Protein AF-A0A926FM17-F1 (afdb_monomer)

Solvent-accessible surface area (backbone atoms only — not comparable to full-atom values): 7209 Å² total; per-residue (Å²): 128,88,84,66,56,91,57,41,61,63,53,25,52,50,48,33,74,75,69,44,64,47,69,43,89,82,42,55,73,68,55,23,51,70,67,26,71,64,39,65,74,27,68,64,58,49,72,60,54,53,49,51,50,50,51,52,52,52,66,49,50,52,61,58,56,56,72,64,67,40,92,91,63,67,42,76,69,52,53,54,5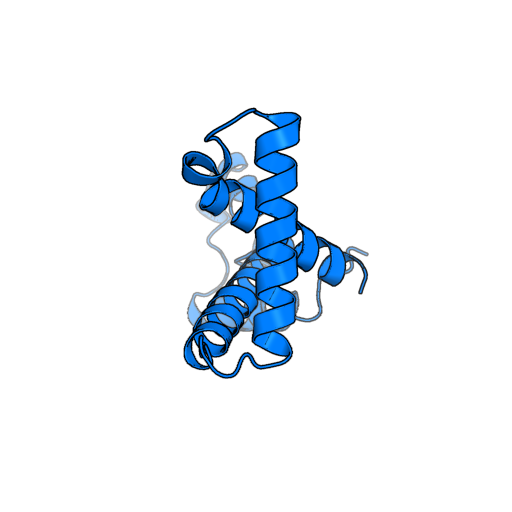2,50,50,52,53,50,51,53,37,50,52,30,34,73,74,77,29,86,66,38,44,78,75,41,40,68,62,54,48,48,50,54,52,51,51,53,53,50,52,56,58,72,75,110

Nearest PDB structures (foldseek):
  6fkh-assembly1_a  TM=8.916E-01  e=6.864E-02  Spinacia oleracea
  6voh-assembly1_a  TM=8.203E-01  e=9.913E-02  Spinacia oleracea
  8g07-assembly1_a  TM=8.502E-01  e=1.522E-01  Mycolicibacterium smegmatis MC2 155
  8g08-assembly1_a  TM=8.503E-01  e=2.337E-01  Mycolicibacterium smegmatis MC2 155
  8dbu-assembly1_a  TM=6.957E-01  e=2.880E+00  Escherichia coli

Sequence (124 aa):
MEHHSILYEPVNRLLIALFGPPPVERLSPAAAAFFFPDGNRAWIPDPAIMTLLVLLILAVVFPLAARGYNRDKPTGTQTFFEMIVSGIRSLLSDIVGHGAEKKYLNILGTFAIFIFVANIFGLF

Foldseek 3Di:
DPDADPVQQVVFVVVCVVPNFDPLVVDDPVVSCPQPVVHRRGRDGRLVVLLVVLVVCCVPVVVVLVVQDDPVDDDPSRVVVVVLLVVLLVVQCVPVHPPSSVVCSVPVVCVVSSVVVSVVVVVD

Structure (mmCIF, N/CA/C/O backbone):
data_AF-A0A926FM17-F1
#
_entry.id   AF-A0A926FM17-F1
#
loop_
_atom_site.group_PDB
_atom_site.id
_atom_site.type_symbol
_atom_site.label_atom_id
_atom_site.label_alt_id
_atom_site.label_comp_id
_atom_site.label_asym_id
_atom_site.label_entity_id
_atom_site.label_seq_id
_atom_site.pdbx_PDB_ins_code
_atom_site.Cartn_x
_atom_site.Cartn_y
_atom_site.Cartn_z
_atom_site.occupancy
_atom_site.B_iso_or_equiv
_atom_site.auth_seq_id
_atom_site.auth_comp_id
_atom_site.auth_asym_id
_atom_site.auth_atom_id
_atom_site.pdbx_PDB_model_num
ATOM 1 N N . MET A 1 1 ? 20.371 -15.424 -8.935 1.00 45.06 1 MET A N 1
ATOM 2 C CA . MET A 1 1 ? 19.167 -15.330 -9.783 1.00 45.06 1 MET A CA 1
ATOM 3 C C . MET A 1 1 ? 18.153 -14.594 -8.940 1.00 45.06 1 MET A C 1
ATOM 5 O O . MET A 1 1 ? 17.963 -15.012 -7.805 1.00 45.06 1 MET A O 1
ATOM 9 N N . GLU A 1 2 ? 17.626 -13.462 -9.396 1.00 57.69 2 GLU A N 1
ATOM 10 C CA . GLU A 1 2 ? 16.557 -12.796 -8.650 1.00 57.69 2 GLU A CA 1
ATOM 11 C C . GLU A 1 2 ? 15.344 -13.729 -8.654 1.00 57.69 2 GLU A C 1
ATOM 13 O O . GLU A 1 2 ? 14.844 -14.112 -9.711 1.00 57.69 2 GLU A O 1
ATOM 18 N N . HIS A 1 3 ? 14.958 -14.209 -7.473 1.00 69.94 3 HIS A N 1
ATOM 19 C CA . HIS A 1 3 ? 13.768 -15.031 -7.316 1.00 69.94 3 HIS A CA 1
ATOM 20 C C . HIS A 1 3 ? 12.562 -14.094 -7.346 1.00 69.94 3 HIS A C 1
ATOM 22 O O . HIS A 1 3 ? 12.199 -13.524 -6.322 1.00 69.94 3 HIS A O 1
ATOM 28 N N . HIS A 1 4 ? 11.987 -13.889 -8.530 1.00 82.69 4 HIS A N 1
ATOM 29 C CA . HIS A 1 4 ? 10.712 -13.188 -8.663 1.00 82.69 4 HIS A CA 1
ATOM 30 C C . HIS A 1 4 ? 9.566 -14.062 -8.140 1.00 82.69 4 HIS A C 1
ATOM 32 O O . HIS A 1 4 ? 9.640 -15.295 -8.200 1.00 82.69 4 HIS A O 1
ATOM 38 N N . SER A 1 5 ? 8.493 -13.431 -7.663 1.00 86.38 5 SER A N 1
ATOM 39 C CA . SER A 1 5 ? 7.291 -14.145 -7.240 1.00 86.38 5 SER A CA 1
ATOM 40 C C . SER A 1 5 ? 6.700 -15.002 -8.365 1.00 86.38 5 SER A C 1
ATOM 42 O O . SER A 1 5 ? 6.846 -14.720 -9.558 1.00 86.38 5 SER A O 1
ATOM 44 N N . ILE A 1 6 ? 5.930 -16.023 -7.984 1.00 90.06 6 ILE A N 1
ATOM 45 C CA . ILE A 1 6 ? 5.187 -16.882 -8.922 1.00 90.06 6 ILE A CA 1
ATOM 46 C C . ILE A 1 6 ? 4.202 -16.106 -9.815 1.00 90.06 6 ILE A C 1
ATOM 48 O O . ILE A 1 6 ? 3.760 -16.623 -10.841 1.00 90.06 6 ILE A O 1
ATOM 52 N N . LEU A 1 7 ? 3.838 -14.879 -9.428 1.00 92.00 7 LEU A N 1
ATOM 53 C CA . LEU A 1 7 ? 2.915 -14.026 -10.172 1.00 92.00 7 LEU A CA 1
ATOM 54 C C . LEU A 1 7 ? 3.624 -13.130 -11.187 1.00 92.00 7 LEU A C 1
ATOM 56 O O . LEU A 1 7 ? 2.983 -12.690 -12.140 1.00 92.00 7 LEU A O 1
ATOM 60 N N . TYR A 1 8 ? 4.924 -12.885 -11.027 1.00 94.12 8 TYR A N 1
ATOM 61 C CA . TYR A 1 8 ? 5.675 -11.960 -11.869 1.00 94.12 8 TYR A CA 1
ATOM 62 C C . TYR A 1 8 ? 5.566 -12.294 -13.357 1.00 94.12 8 TYR A C 1
ATOM 64 O O . TYR A 1 8 ? 5.168 -11.456 -14.169 1.00 94.12 8 TYR A O 1
ATOM 72 N N . GLU A 1 9 ? 5.890 -13.535 -13.715 1.00 93.00 9 GLU A N 1
ATOM 73 C CA . GLU A 1 9 ? 5.911 -13.973 -15.104 1.00 93.00 9 GLU A CA 1
ATOM 74 C C . GLU A 1 9 ? 4.518 -14.023 -15.756 1.00 93.00 9 GLU A C 1
ATOM 76 O O . GLU A 1 9 ? 4.366 -13.441 -16.834 1.00 93.00 9 GLU A O 1
ATOM 81 N N . PRO A 1 10 ? 3.479 -14.652 -15.165 1.00 95.06 10 PRO A N 1
ATOM 82 C CA . PRO A 1 10 ? 2.160 -14.686 -15.795 1.00 95.06 10 PRO A CA 1
ATOM 83 C C . PRO A 1 10 ? 1.539 -13.291 -15.934 1.00 95.06 10 PRO A C 1
ATOM 85 O O . PRO A 1 10 ? 0.941 -13.000 -16.972 1.00 95.06 10 PRO A O 1
ATOM 88 N N . VAL A 1 11 ? 1.713 -12.411 -14.940 1.00 95.38 11 VAL A N 1
ATOM 89 C CA . VAL A 1 11 ? 1.186 -11.039 -14.989 1.00 95.38 11 VAL A CA 1
ATOM 90 C C . VAL A 1 11 ? 1.880 -10.238 -16.086 1.00 95.38 11 VAL A C 1
ATOM 92 O O . VAL A 1 11 ? 1.207 -9.670 -16.946 1.00 95.38 11 VAL A O 1
ATOM 95 N N . ASN A 1 12 ? 3.214 -10.228 -16.123 1.00 95.62 12 ASN A N 1
ATOM 96 C CA . ASN A 1 12 ? 3.938 -9.464 -17.137 1.00 95.62 12 ASN A CA 1
ATOM 97 C C . ASN A 1 12 ? 3.756 -10.031 -18.546 1.00 95.62 12 ASN A C 1
ATOM 99 O O . ASN A 1 12 ? 3.630 -9.261 -19.496 1.00 95.62 12 ASN A O 1
ATOM 103 N N . ARG A 1 13 ? 3.646 -11.355 -18.700 1.00 95.00 13 ARG A N 1
ATOM 104 C CA . ARG A 1 13 ? 3.324 -11.977 -19.991 1.00 95.00 13 ARG A CA 1
ATOM 105 C C . ARG A 1 13 ? 1.960 -11.524 -20.507 1.00 95.00 13 ARG A C 1
ATOM 107 O O . ARG A 1 13 ? 1.837 -11.216 -21.690 1.00 95.00 13 ARG A O 1
ATOM 114 N N . LEU A 1 14 ? 0.956 -11.451 -19.632 1.00 95.94 14 LEU A N 1
ATOM 115 C CA . LEU A 1 14 ? -0.364 -10.929 -19.983 1.00 95.94 14 LEU A CA 1
ATOM 116 C C . LEU A 1 14 ? -0.291 -9.448 -20.378 1.00 95.94 14 LEU A C 1
ATOM 118 O O . LEU A 1 14 ? -0.846 -9.068 -21.405 1.00 95.94 14 LEU A O 1
ATOM 122 N N . LEU A 1 15 ? 0.423 -8.620 -19.612 1.00 95.75 15 LEU A N 1
ATOM 123 C CA . LEU A 1 15 ? 0.579 -7.196 -19.923 1.00 95.75 15 LEU A CA 1
ATOM 124 C C . LEU A 1 15 ? 1.287 -6.977 -21.264 1.00 95.75 15 LEU A C 1
ATOM 126 O O . LEU A 1 15 ? 0.839 -6.155 -22.057 1.00 95.75 15 LEU A O 1
ATOM 130 N N . ILE A 1 16 ? 2.332 -7.751 -21.561 1.00 95.69 16 ILE A N 1
ATOM 131 C CA . ILE A 1 16 ? 3.027 -7.687 -22.853 1.00 95.69 16 ILE A CA 1
ATOM 132 C C . ILE A 1 16 ? 2.113 -8.143 -23.993 1.00 95.69 16 ILE A C 1
ATOM 134 O O . ILE A 1 16 ? 2.114 -7.530 -25.057 1.00 95.69 16 ILE A O 1
ATOM 138 N N . ALA A 1 17 ? 1.305 -9.183 -23.785 1.00 95.81 17 ALA A N 1
ATOM 139 C CA . ALA A 1 17 ? 0.344 -9.630 -24.791 1.00 95.81 17 ALA A CA 1
ATOM 140 C C . ALA A 1 17 ? -0.738 -8.572 -25.085 1.00 95.81 17 ALA A C 1
ATOM 142 O O . ALA A 1 1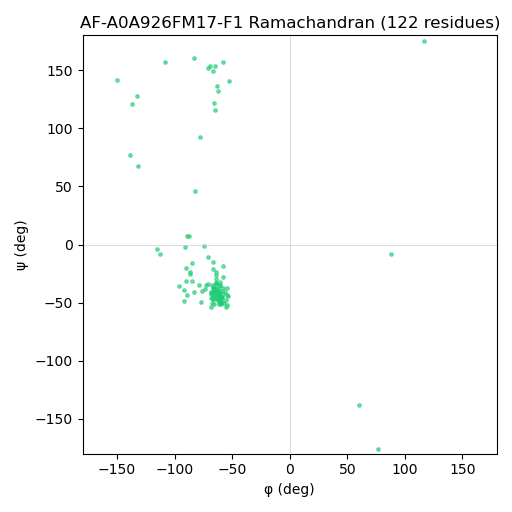7 ? -1.187 -8.464 -26.223 1.00 95.81 17 ALA A O 1
ATOM 143 N N . LEU A 1 18 ? -1.145 -7.791 -24.078 1.00 96.50 18 LEU A N 1
ATOM 144 C CA . LEU A 1 18 ? -2.179 -6.760 -24.210 1.00 96.50 18 LEU A CA 1
ATOM 145 C C . LEU A 1 18 ? -1.648 -5.426 -24.752 1.00 96.50 18 LEU A C 1
ATOM 147 O O . LEU A 1 18 ? -2.319 -4.785 -25.557 1.00 96.50 18 LEU A O 1
ATOM 151 N N . PHE A 1 19 ? -0.467 -4.997 -24.306 1.00 95.31 19 PHE A N 1
ATOM 152 C CA . PHE A 1 19 ? 0.060 -3.650 -24.554 1.00 95.31 19 PHE A CA 1
ATOM 153 C C . PHE A 1 19 ? 1.333 -3.625 -25.414 1.00 95.31 19 PHE A C 1
ATOM 155 O O . PHE A 1 19 ? 1.813 -2.546 -25.761 1.00 95.31 19 PHE A O 1
ATOM 162 N N . GLY A 1 20 ? 1.879 -4.786 -25.781 1.00 93.69 20 GLY A N 1
ATOM 163 C CA . GLY A 1 20 ? 3.205 -4.902 -26.390 1.00 93.69 20 GLY A CA 1
ATOM 164 C C . GLY A 1 20 ? 4.332 -4.761 -25.358 1.00 93.69 20 GLY A C 1
ATOM 165 O O . GLY A 1 20 ? 4.067 -4.680 -24.159 1.00 93.69 20 GLY A O 1
ATOM 166 N N . PRO A 1 21 ? 5.608 -4.762 -25.779 1.00 93.00 21 PRO A N 1
ATOM 167 C CA . PRO A 1 21 ? 6.725 -4.535 -24.867 1.00 93.00 21 PRO A CA 1
ATOM 168 C C . PRO A 1 21 ? 6.722 -3.091 -24.321 1.00 93.00 21 PRO A C 1
ATOM 170 O O . PRO A 1 21 ? 6.298 -2.173 -25.032 1.00 93.00 21 PRO A O 1
ATOM 173 N N . PRO A 1 22 ? 7.219 -2.865 -23.091 1.00 93.56 22 PRO A N 1
ATOM 174 C CA . PRO A 1 22 ? 7.384 -1.525 -22.534 1.00 93.56 22 PRO A CA 1
ATOM 175 C C . PRO A 1 22 ? 8.182 -0.591 -23.467 1.00 93.56 22 PRO A C 1
ATOM 177 O O . PRO A 1 22 ? 9.168 -1.022 -24.069 1.00 93.56 22 PRO A O 1
ATOM 180 N N . PRO A 1 23 ? 7.814 0.699 -23.596 1.00 92.94 23 PRO A N 1
ATOM 181 C CA . PRO A 1 23 ? 8.413 1.625 -24.563 1.00 92.94 23 PRO A CA 1
ATOM 182 C C . PRO A 1 23 ? 9.738 2.232 -24.066 1.00 92.94 23 PRO A C 1
ATOM 184 O O . PRO A 1 23 ? 9.948 3.442 -24.160 1.00 92.94 23 PRO A O 1
ATOM 187 N N . VAL A 1 24 ? 10.639 1.409 -23.528 1.00 91.75 24 VAL A N 1
ATOM 188 C CA . VAL A 1 24 ? 11.880 1.844 -22.857 1.00 91.75 24 VAL A CA 1
ATOM 189 C C . VAL A 1 24 ? 12.790 2.639 -23.798 1.00 91.75 24 VAL A C 1
ATOM 191 O O . VAL A 1 24 ? 13.387 3.632 -23.398 1.00 91.75 24 VAL A O 1
ATOM 194 N N . GLU A 1 25 ? 12.818 2.269 -25.077 1.00 91.75 25 GLU A N 1
ATOM 195 C CA . GLU A 1 25 ? 13.60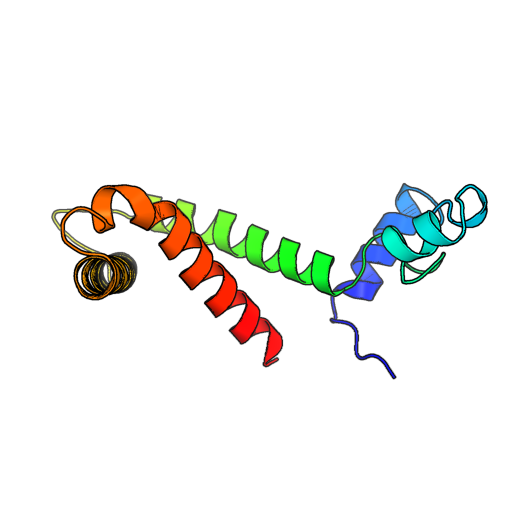8 2.925 -26.132 1.00 91.75 25 GLU A CA 1
ATOM 196 C C . GLU A 1 25 ? 13.149 4.357 -26.446 1.00 91.75 25 GLU A C 1
ATOM 198 O O . GLU A 1 25 ? 13.906 5.149 -27.004 1.00 91.75 25 GLU A O 1
ATOM 203 N N . ARG A 1 26 ? 11.903 4.702 -26.100 1.00 92.88 26 ARG A N 1
ATOM 204 C CA . ARG A 1 26 ? 11.333 6.042 -26.318 1.00 92.88 26 ARG A CA 1
ATOM 205 C C . ARG A 1 26 ? 11.552 6.974 -25.126 1.00 92.88 26 ARG A C 1
ATOM 207 O O . ARG A 1 26 ? 11.123 8.126 -25.173 1.00 92.88 26 ARG A O 1
ATOM 214 N N . LEU A 1 27 ? 12.165 6.480 -24.053 1.00 93.38 27 LEU A N 1
ATOM 215 C CA . LEU A 1 27 ? 12.370 7.202 -22.804 1.00 93.38 27 LEU A CA 1
ATOM 216 C C . LEU A 1 27 ? 13.839 7.580 -22.617 1.00 93.38 27 LEU A C 1
ATOM 218 O O . LEU A 1 27 ? 14.747 6.957 -23.164 1.00 93.38 27 LEU A O 1
ATOM 222 N N . SER A 1 28 ? 14.082 8.611 -21.804 1.00 95.50 28 SER A N 1
ATOM 223 C CA . SER A 1 28 ? 15.438 8.897 -21.335 1.00 95.50 28 SER A CA 1
ATOM 224 C C . SER A 1 28 ? 15.941 7.748 -20.447 1.00 95.50 28 SER A C 1
ATOM 226 O O . SER A 1 28 ? 15.126 7.099 -19.786 1.00 95.50 28 SER A O 1
ATOM 228 N N . PRO A 1 29 ? 17.264 7.517 -20.343 1.00 92.94 29 PRO A N 1
ATOM 229 C CA . PRO A 1 29 ? 17.807 6.435 -19.517 1.00 92.94 29 PRO A CA 1
ATOM 230 C C . PRO A 1 29 ? 17.334 6.472 -18.056 1.00 92.94 29 PRO A C 1
ATOM 232 O O . PRO A 1 29 ? 17.048 5.434 -17.468 1.00 92.94 29 PRO A O 1
ATOM 235 N N . ALA A 1 30 ? 17.191 7.670 -17.482 1.00 93.94 30 ALA A N 1
ATOM 236 C CA . ALA A 1 30 ? 16.699 7.839 -16.116 1.00 93.94 30 ALA A CA 1
ATOM 237 C C . ALA A 1 30 ? 15.213 7.464 -15.978 1.00 93.94 30 ALA A C 1
ATOM 239 O O . ALA A 1 30 ? 14.833 6.792 -15.024 1.00 93.94 30 ALA A O 1
ATOM 240 N N . ALA A 1 31 ? 14.375 7.866 -16.939 1.00 93.31 31 ALA A N 1
ATOM 241 C CA . ALA A 1 31 ? 12.956 7.518 -16.930 1.00 93.31 31 ALA A CA 1
ATOM 242 C C . ALA A 1 31 ? 12.746 6.017 -17.177 1.00 93.31 31 ALA A C 1
ATOM 244 O O . ALA A 1 31 ? 11.937 5.394 -16.495 1.00 93.31 31 ALA A O 1
ATOM 245 N N . ALA A 1 32 ? 13.510 5.435 -18.104 1.00 92.44 32 ALA A N 1
ATOM 246 C CA . ALA A 1 32 ? 13.548 4.002 -18.359 1.00 92.44 32 ALA A CA 1
ATOM 247 C C . ALA A 1 32 ? 13.867 3.211 -17.082 1.00 92.44 32 ALA A C 1
ATOM 249 O O . ALA A 1 32 ? 13.089 2.343 -16.704 1.00 92.44 32 ALA A O 1
ATOM 250 N N . ALA A 1 33 ? 14.944 3.565 -16.375 1.00 90.94 33 ALA A N 1
ATOM 251 C CA . ALA A 1 33 ? 15.341 2.887 -15.141 1.00 90.94 33 ALA A CA 1
ATOM 252 C C . ALA A 1 33 ? 14.315 3.037 -14.002 1.00 90.94 33 ALA A C 1
ATOM 254 O O . ALA A 1 33 ? 14.164 2.130 -13.190 1.00 90.94 33 ALA A O 1
ATOM 255 N N . PHE A 1 34 ? 13.614 4.173 -13.933 1.00 91.06 34 PHE A N 1
ATOM 256 C CA . PHE A 1 34 ? 12.623 4.426 -12.887 1.00 91.06 34 PHE A CA 1
ATOM 257 C C . PHE A 1 34 ? 11.298 3.691 -13.127 1.00 91.06 34 PHE A C 1
ATOM 259 O O . PHE A 1 34 ? 10.778 3.049 -12.218 1.00 91.06 34 PHE A O 1
ATOM 266 N N . PHE A 1 35 ? 10.735 3.794 -14.336 1.00 89.75 35 PHE A N 1
ATOM 267 C CA . PHE A 1 35 ? 9.424 3.213 -14.647 1.00 89.75 35 PHE A CA 1
ATOM 268 C C . PHE A 1 35 ? 9.498 1.738 -15.046 1.00 89.75 35 PHE A C 1
ATOM 270 O O . PHE A 1 35 ? 8.568 0.989 -14.764 1.00 89.75 35 PHE A O 1
ATOM 277 N N . PHE A 1 36 ? 10.593 1.325 -15.684 1.00 93.31 36 PHE A N 1
ATOM 278 C CA . PHE A 1 36 ? 10.797 -0.025 -16.206 1.00 93.31 36 PHE A CA 1
ATOM 279 C C . PHE A 1 36 ? 12.171 -0.551 -15.771 1.00 93.31 36 PHE A C 1
ATOM 281 O O . PHE A 1 36 ? 13.057 -0.731 -16.613 1.00 93.31 36 PHE A O 1
ATOM 288 N N . PRO A 1 37 ? 12.380 -0.796 -14.464 1.00 90.56 37 PRO A N 1
ATOM 289 C CA . PRO A 1 37 ? 13.661 -1.291 -13.951 1.00 90.56 37 PRO A CA 1
ATOM 290 C C . PRO A 1 37 ? 14.081 -2.623 -14.600 1.00 90.56 37 PRO A C 1
ATOM 292 O O . PRO A 1 37 ? 15.269 -2.871 -14.782 1.00 90.56 37 PRO A O 1
ATOM 295 N N . ASP A 1 38 ? 13.108 -3.426 -15.041 1.00 90.81 38 ASP A N 1
ATOM 296 C CA . ASP A 1 38 ? 13.301 -4.703 -15.742 1.00 90.81 38 ASP A CA 1
ATOM 297 C C . ASP A 1 38 ? 13.396 -4.562 -17.281 1.00 90.81 38 ASP A C 1
ATOM 299 O O . ASP A 1 38 ? 13.417 -5.550 -18.029 1.00 90.81 38 ASP A O 1
ATOM 303 N N . GLY A 1 39 ? 13.440 -3.328 -17.790 1.00 90.12 39 GLY A N 1
ATOM 304 C CA . GLY A 1 39 ? 13.506 -3.015 -19.215 1.00 90.12 39 GLY A CA 1
ATOM 305 C C . GLY A 1 39 ? 12.300 -3.542 -20.001 1.00 90.12 39 GLY A C 1
ATOM 306 O O . GLY A 1 39 ? 11.160 -3.474 -19.555 1.00 90.12 39 GLY A O 1
ATOM 307 N N . ASN A 1 40 ? 12.546 -4.098 -21.191 1.00 89.25 40 ASN A N 1
ATOM 308 C CA . ASN A 1 40 ? 11.481 -4.596 -22.076 1.00 89.25 40 ASN A CA 1
ATOM 309 C C . ASN A 1 40 ? 10.852 -5.926 -21.599 1.00 89.25 40 ASN A C 1
ATOM 311 O O . ASN A 1 40 ? 9.976 -6.464 -22.278 1.00 89.25 40 ASN A O 1
ATOM 315 N N . ARG A 1 41 ? 11.319 -6.501 -20.482 1.00 87.94 41 ARG A N 1
ATOM 316 C CA . ARG A 1 41 ? 10.888 -7.826 -20.002 1.00 87.94 41 ARG A CA 1
ATOM 317 C C . ARG A 1 41 ? 9.641 -7.784 -19.129 1.00 87.94 41 ARG A C 1
ATOM 319 O O . ARG A 1 41 ? 8.949 -8.795 -19.039 1.00 87.94 41 ARG A O 1
ATOM 326 N N . ALA A 1 42 ? 9.359 -6.645 -18.506 1.00 92.69 42 ALA A N 1
ATOM 327 C CA . ALA A 1 42 ? 8.219 -6.486 -17.624 1.00 92.69 42 ALA A CA 1
ATOM 328 C C . ALA A 1 42 ? 7.700 -5.051 -17.640 1.00 92.69 42 ALA A C 1
ATOM 330 O O . ALA A 1 42 ? 8.458 -4.087 -17.673 1.00 92.69 42 ALA A O 1
ATOM 331 N N . TRP A 1 43 ? 6.378 -4.929 -17.599 1.00 93.88 43 TRP A N 1
ATOM 332 C CA . TRP A 1 43 ? 5.694 -3.652 -17.430 1.00 93.88 43 TRP A CA 1
ATOM 333 C C . TRP A 1 43 ? 5.701 -3.190 -15.981 1.00 93.88 43 TRP A C 1
ATOM 335 O O . TRP A 1 43 ? 5.720 -1.989 -15.727 1.00 93.88 43 TRP A O 1
ATOM 345 N N . ILE A 1 44 ? 5.623 -4.135 -15.043 1.00 93.62 44 ILE A N 1
ATOM 346 C CA . ILE A 1 44 ? 5.484 -3.852 -13.618 1.00 93.62 44 ILE A CA 1
ATOM 347 C C . ILE A 1 44 ? 6.490 -4.718 -12.853 1.00 93.62 44 ILE A C 1
ATOM 349 O O . ILE A 1 44 ? 6.492 -5.942 -13.041 1.00 93.62 44 ILE A O 1
ATOM 353 N N . PRO A 1 45 ? 7.313 -4.114 -11.977 1.00 93.00 45 PRO A N 1
ATOM 354 C CA . PRO A 1 45 ? 8.284 -4.854 -11.186 1.00 93.00 45 PRO A CA 1
ATOM 355 C C . PRO A 1 45 ? 7.595 -5.729 -10.134 1.00 93.00 45 PRO A C 1
ATOM 357 O O . PRO A 1 45 ? 6.502 -5.419 -9.647 1.00 93.00 45 PRO A O 1
ATOM 360 N N . ASP A 1 46 ? 8.266 -6.807 -9.736 1.00 92.25 46 ASP A N 1
ATOM 361 C CA . ASP A 1 46 ? 7.714 -7.806 -8.814 1.00 92.25 46 ASP A CA 1
ATOM 362 C C . ASP A 1 46 ? 7.183 -7.227 -7.480 1.00 92.25 46 ASP A C 1
ATOM 364 O O . ASP A 1 46 ? 6.044 -7.531 -7.111 1.00 92.25 46 ASP A O 1
ATOM 368 N N . PRO A 1 47 ? 7.887 -6.300 -6.790 1.00 90.75 47 PRO A N 1
ATOM 369 C CA . PRO A 1 47 ? 7.375 -5.707 -5.552 1.00 90.75 47 PRO A CA 1
ATOM 370 C C . PRO A 1 47 ? 6.050 -4.954 -5.731 1.00 90.75 47 PRO A C 1
ATOM 372 O O . PRO A 1 47 ? 5.215 -4.934 -4.822 1.00 90.75 47 PRO A O 1
ATOM 375 N N . ALA A 1 48 ? 5.828 -4.346 -6.900 1.00 92.69 48 ALA A N 1
ATOM 376 C CA . ALA A 1 48 ? 4.578 -3.656 -7.199 1.00 92.69 48 ALA A CA 1
ATOM 377 C C . ALA A 1 48 ? 3.437 -4.655 -7.445 1.00 92.69 48 ALA A C 1
ATOM 379 O O . ALA A 1 48 ? 2.329 -4.435 -6.956 1.00 92.69 48 ALA A O 1
ATOM 380 N N . ILE A 1 49 ? 3.706 -5.784 -8.110 1.00 94.44 49 ILE A N 1
ATOM 381 C CA . ILE A 1 49 ? 2.731 -6.876 -8.273 1.00 94.44 49 ILE A CA 1
ATOM 382 C C . ILE A 1 49 ? 2.315 -7.424 -6.906 1.00 94.44 49 ILE A C 1
ATOM 384 O O . ILE A 1 49 ? 1.121 -7.518 -6.616 1.00 94.44 49 ILE A O 1
ATOM 388 N N . MET A 1 50 ? 3.280 -7.716 -6.034 1.00 94.31 50 MET A N 1
ATOM 389 C CA . MET A 1 50 ? 3.006 -8.232 -4.690 1.00 94.31 50 MET A CA 1
ATOM 390 C C .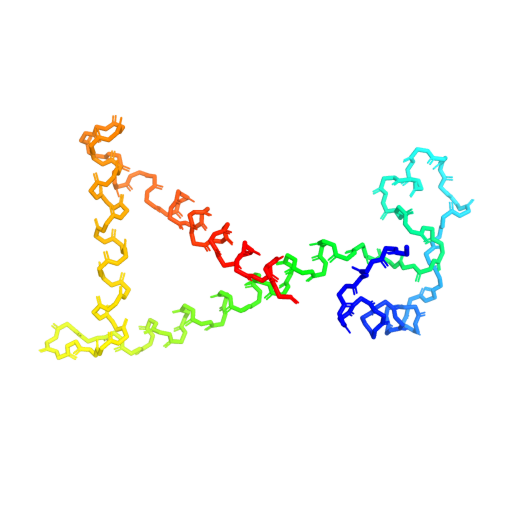 MET A 1 50 ? 2.262 -7.210 -3.821 1.00 94.31 50 MET A C 1
ATOM 392 O O . MET A 1 50 ? 1.322 -7.564 -3.111 1.00 94.31 50 MET A O 1
ATOM 396 N N . THR A 1 51 ? 2.601 -5.924 -3.933 1.00 94.25 51 THR A N 1
ATOM 397 C CA . THR A 1 51 ? 1.870 -4.835 -3.262 1.00 94.25 51 THR A CA 1
ATOM 398 C C . THR A 1 51 ? 0.409 -4.774 -3.707 1.00 94.25 51 THR A C 1
ATOM 400 O O . THR A 1 51 ? -0.489 -4.666 -2.870 1.00 94.25 51 THR A O 1
ATOM 403 N N . LEU A 1 52 ? 0.151 -4.877 -5.014 1.00 94.88 52 LEU A N 1
ATOM 404 C CA . LEU A 1 52 ? -1.206 -4.899 -5.563 1.00 94.88 52 LEU A CA 1
ATOM 405 C C . LEU A 1 52 ? -1.979 -6.151 -5.136 1.00 94.88 52 LEU A C 1
ATOM 407 O O . LEU A 1 52 ? -3.171 -6.052 -4.853 1.00 94.88 52 LEU A O 1
ATOM 411 N N . LEU A 1 53 ? -1.314 -7.306 -5.031 1.00 94.56 53 LEU A N 1
ATOM 412 C CA . LEU A 1 53 ? -1.915 -8.527 -4.497 1.00 94.56 53 LEU A CA 1
ATOM 413 C C . LEU A 1 53 ? -2.360 -8.335 -3.043 1.00 94.56 53 LEU A C 1
ATOM 415 O O . LEU A 1 53 ? -3.512 -8.617 -2.716 1.00 94.56 53 LEU A O 1
ATOM 419 N N . VAL A 1 54 ? -1.475 -7.834 -2.177 1.00 95.62 54 VAL A N 1
ATOM 420 C CA . VAL A 1 54 ? -1.806 -7.570 -0.769 1.00 95.62 54 VAL A CA 1
ATOM 421 C C . VAL A 1 54 ? -2.961 -6.576 -0.685 1.00 95.62 54 VAL A C 1
ATOM 423 O O . VAL A 1 54 ? -3.938 -6.834 0.016 1.00 95.62 54 VAL A O 1
ATOM 426 N N . LEU A 1 55 ? -2.909 -5.483 -1.452 1.00 95.81 55 LEU A N 1
ATOM 427 C CA . LEU A 1 55 ? -3.996 -4.508 -1.521 1.00 95.81 55 LEU A CA 1
ATOM 428 C C . LEU A 1 55 ? -5.326 -5.166 -1.910 1.00 95.81 55 LEU A C 1
ATOM 430 O O . LEU A 1 55 ? -6.331 -4.928 -1.244 1.00 95.81 55 LEU A O 1
ATOM 434 N N . LEU A 1 56 ? -5.333 -6.003 -2.951 1.00 96.06 56 LEU A N 1
ATOM 435 C CA . LEU A 1 56 ? -6.526 -6.709 -3.416 1.00 96.06 56 LEU A CA 1
ATOM 436 C C . LEU A 1 56 ? -7.094 -7.629 -2.329 1.00 96.06 56 LEU A C 1
ATOM 438 O O . LEU A 1 56 ? -8.298 -7.613 -2.082 1.00 96.06 56 LEU A O 1
ATOM 442 N N . ILE A 1 57 ? -6.237 -8.392 -1.648 1.00 95.56 57 ILE A N 1
ATOM 443 C CA . ILE A 1 57 ? -6.646 -9.280 -0.555 1.00 95.56 57 ILE A CA 1
ATOM 444 C C . ILE A 1 57 ? -7.309 -8.472 0.560 1.00 95.56 57 ILE A C 1
ATOM 446 O O . ILE A 1 57 ? -8.422 -8.801 0.965 1.00 95.56 57 ILE A O 1
ATOM 450 N N . LEU A 1 58 ? -6.680 -7.392 1.031 1.00 95.19 58 LEU A N 1
ATOM 451 C CA . LEU A 1 58 ? -7.246 -6.569 2.105 1.00 95.19 58 LEU A CA 1
ATOM 452 C C . LEU A 1 58 ? -8.551 -5.889 1.668 1.00 95.19 58 LEU A C 1
ATOM 454 O O . LEU A 1 58 ? -9.522 -5.878 2.427 1.00 95.19 58 LEU A O 1
ATOM 458 N N . ALA A 1 59 ? -8.602 -5.381 0.433 1.00 95.44 59 ALA A N 1
ATOM 459 C CA . ALA A 1 59 ? -9.783 -4.746 -0.145 1.00 95.44 59 ALA A CA 1
ATOM 460 C C . ALA A 1 59 ? -10.971 -5.706 -0.306 1.00 95.44 59 ALA A C 1
ATOM 462 O O . ALA A 1 59 ? -12.111 -5.252 -0.333 1.00 95.44 59 ALA A O 1
ATOM 463 N N . VAL A 1 60 ? -10.737 -7.017 -0.390 1.00 95.75 60 VAL A N 1
ATOM 464 C CA . VAL A 1 60 ? -11.800 -8.032 -0.437 1.00 95.75 60 VAL A CA 1
ATOM 465 C C . VAL A 1 60 ? -12.143 -8.541 0.965 1.00 95.75 60 VAL A C 1
ATOM 467 O O . VAL A 1 60 ? -13.315 -8.581 1.340 1.00 95.75 60 VAL A O 1
ATOM 470 N N . VAL A 1 61 ? -11.140 -8.901 1.768 1.00 93.31 61 VAL A N 1
ATOM 471 C CA . VAL A 1 61 ? -11.329 -9.532 3.083 1.00 93.31 61 VAL A CA 1
ATOM 472 C C . VAL A 1 61 ? -12.041 -8.601 4.062 1.00 93.31 61 VAL A C 1
ATOM 474 O O . VAL A 1 61 ? -13.002 -9.029 4.702 1.00 93.31 61 VAL A O 1
ATOM 477 N N . PHE A 1 62 ? -11.629 -7.334 4.174 1.00 91.94 62 PHE A N 1
ATOM 478 C CA . PHE A 1 62 ? -12.217 -6.428 5.167 1.00 91.94 62 PHE A CA 1
ATOM 479 C C . PHE A 1 62 ? -13.687 -6.096 4.900 1.00 91.94 62 PHE A C 1
ATOM 481 O O . PHE A 1 62 ? -14.481 -6.216 5.835 1.00 91.94 62 PHE A O 1
ATOM 488 N N . PRO A 1 63 ? -14.112 -5.738 3.672 1.00 92.81 63 PRO A N 1
ATOM 489 C CA . PRO A 1 63 ? -15.530 -5.519 3.403 1.00 92.81 63 PRO A CA 1
ATOM 490 C C . PRO A 1 63 ? -16.377 -6.772 3.616 1.00 92.81 63 PRO A C 1
ATOM 492 O O . PRO A 1 63 ? -17.490 -6.672 4.130 1.00 92.81 63 PRO A O 1
ATOM 495 N N . LEU A 1 64 ? -15.866 -7.958 3.2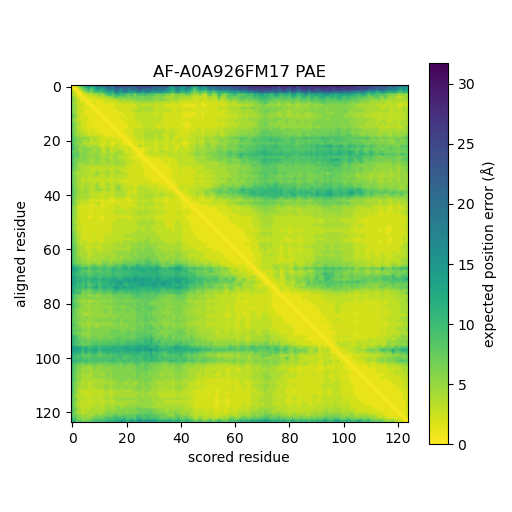70 1.00 91.88 64 LEU A N 1
ATOM 496 C CA . LEU A 1 64 ? -16.575 -9.212 3.531 1.00 91.88 64 LEU A CA 1
ATOM 497 C C . LEU A 1 64 ? -16.705 -9.492 5.031 1.00 91.88 64 LEU A C 1
ATOM 499 O O . LEU A 1 64 ? -17.793 -9.842 5.483 1.00 91.88 64 LEU A O 1
ATOM 503 N N . ALA A 1 65 ? -15.645 -9.276 5.811 1.00 89.81 65 ALA A N 1
ATOM 504 C CA . ALA A 1 65 ? -15.694 -9.398 7.265 1.00 89.81 65 ALA A CA 1
ATOM 505 C C . ALA A 1 65 ? -16.681 -8.398 7.890 1.00 89.81 65 ALA A C 1
ATOM 507 O O . ALA A 1 65 ? -17.458 -8.763 8.772 1.00 89.81 65 ALA A O 1
ATOM 508 N N . ALA A 1 66 ? -16.711 -7.160 7.389 1.00 89.19 66 ALA A N 1
ATOM 509 C CA . ALA A 1 66 ? -17.613 -6.115 7.866 1.00 89.19 66 ALA A CA 1
ATOM 510 C C . ALA A 1 66 ? -19.097 -6.439 7.617 1.00 89.19 66 ALA A C 1
ATOM 512 O O . ALA A 1 66 ? -19.950 -6.045 8.409 1.00 89.19 66 ALA A O 1
ATOM 513 N N . ARG A 1 67 ? -19.426 -7.198 6.560 1.00 89.19 67 ARG A N 1
ATOM 514 C CA . ARG A 1 67 ? -20.808 -7.644 6.289 1.00 89.19 67 ARG A CA 1
ATOM 515 C C . ARG A 1 67 ? -21.369 -8.567 7.371 1.00 89.19 67 ARG A C 1
ATOM 517 O O . ARG A 1 67 ? -22.581 -8.620 7.537 1.00 89.19 67 ARG A O 1
ATOM 524 N N . GLY A 1 68 ? -20.507 -9.288 8.085 1.00 84.00 68 GLY A N 1
ATOM 525 C CA . GLY A 1 68 ? -20.888 -10.187 9.176 1.00 84.00 68 GLY A CA 1
ATOM 526 C C . GLY A 1 68 ? -20.987 -9.513 10.546 1.00 84.00 68 GLY A C 1
ATOM 527 O O . GLY A 1 68 ? -21.117 -10.221 11.543 1.00 84.00 68 GLY A O 1
ATOM 528 N N . TYR A 1 69 ? -20.883 -8.181 10.619 1.00 89.81 69 TYR A N 1
ATOM 529 C CA . TYR A 1 69 ? -20.903 -7.452 11.883 1.00 89.81 69 TYR A CA 1
ATOM 530 C C . TYR A 1 69 ? -22.261 -7.574 12.583 1.00 89.81 69 TYR A C 1
ATOM 532 O O . TYR A 1 69 ? -23.295 -7.171 12.046 1.00 89.81 69 TYR A O 1
ATOM 540 N N . ASN A 1 70 ? -22.250 -8.093 13.809 1.00 90.56 70 ASN A N 1
ATOM 541 C CA . ASN A 1 70 ? -23.419 -8.170 14.670 1.00 90.56 70 ASN A CA 1
ATOM 542 C C . ASN A 1 70 ? -23.036 -7.777 16.100 1.00 90.56 70 ASN A C 1
ATOM 544 O O . ASN A 1 70 ? -22.180 -8.394 16.732 1.00 90.56 70 ASN A O 1
ATOM 548 N N . ARG A 1 71 ? -23.690 -6.736 16.620 1.00 87.88 71 ARG A N 1
ATOM 549 C CA . ARG A 1 71 ? -23.409 -6.207 17.956 1.00 87.88 71 ARG A CA 1
ATOM 550 C C . ARG A 1 71 ? -23.904 -7.121 19.079 1.00 87.88 71 ARG A C 1
ATOM 552 O O . ARG A 1 71 ? -23.252 -7.204 20.113 1.00 87.88 71 ARG A O 1
ATOM 559 N N . ASP A 1 72 ? -25.030 -7.797 18.875 1.00 91.38 72 ASP A N 1
ATOM 560 C CA . ASP A 1 72 ? -25.677 -8.610 19.910 1.00 91.38 72 ASP A CA 1
ATOM 561 C C . ASP A 1 72 ? -25.125 -10.041 19.948 1.00 91.38 72 ASP A C 1
ATOM 563 O O . ASP A 1 72 ? -25.190 -10.717 20.974 1.00 91.38 72 ASP A O 1
ATOM 567 N N . LYS A 1 73 ? -24.594 -10.521 18.818 1.00 90.69 73 LYS A N 1
ATOM 568 C CA . LYS A 1 73 ? -24.037 -11.871 18.660 1.00 90.69 73 LYS A CA 1
ATOM 569 C C . LYS A 1 73 ? -22.741 -11.821 17.842 1.00 90.69 73 LYS A C 1
ATOM 571 O O . LYS A 1 73 ? -22.778 -12.148 16.652 1.00 90.69 73 LYS A O 1
ATOM 576 N N . PRO A 1 74 ? -21.611 -11.406 18.444 1.00 88.00 74 PRO A N 1
ATOM 577 C CA . PRO A 1 74 ? -20.348 -11.302 17.727 1.00 88.00 74 PRO A CA 1
ATOM 578 C C . PRO A 1 74 ? -19.882 -12.676 17.237 1.00 88.00 74 PRO A C 1
ATOM 580 O O . PRO A 1 74 ? -19.947 -13.678 17.951 1.00 88.00 74 PRO A O 1
ATOM 583 N N . THR A 1 75 ? -19.404 -12.717 15.996 1.00 91.38 75 THR A N 1
ATOM 584 C CA . THR A 1 75 ? -18.761 -13.905 15.419 1.00 91.38 75 THR A CA 1
ATOM 585 C C . THR A 1 75 ? -17.289 -13.972 15.828 1.00 91.38 75 THR A C 1
ATOM 587 O O . THR A 1 75 ? -16.688 -12.954 16.165 1.00 91.38 75 THR A O 1
ATOM 590 N N . GLY A 1 76 ? -16.660 -15.150 15.743 1.00 89.75 76 GLY A N 1
ATOM 591 C CA . GLY A 1 76 ? -15.233 -15.288 16.072 1.00 89.75 76 GLY A CA 1
ATOM 592 C C . GLY A 1 76 ? -14.323 -14.375 15.236 1.00 89.75 76 GLY A C 1
ATOM 593 O O . GLY A 1 76 ? -13.378 -13.790 15.763 1.00 89.75 76 GLY A O 1
ATOM 594 N N . THR A 1 77 ? -14.644 -14.177 13.952 1.00 89.00 77 THR A N 1
ATOM 595 C CA . THR A 1 77 ? -13.922 -13.242 13.075 1.00 89.00 77 THR A CA 1
ATOM 596 C C . THR A 1 77 ? -14.110 -11.793 13.511 1.00 89.00 77 THR A C 1
ATOM 598 O O . THR A 1 77 ? -13.141 -11.039 13.528 1.00 89.00 77 THR A O 1
ATOM 601 N N . GLN A 1 78 ? -15.323 -11.401 13.913 1.00 92.94 78 GLN A N 1
ATOM 602 C CA . GLN A 1 78 ? -15.574 -10.070 14.465 1.00 92.94 78 GLN A CA 1
ATOM 603 C C . GLN A 1 78 ? -14.768 -9.844 15.749 1.00 92.94 78 GLN A C 1
ATOM 605 O O . GLN A 1 78 ? -14.069 -8.840 15.843 1.00 92.94 78 GLN A O 1
ATOM 610 N N . THR A 1 79 ? -14.792 -10.790 16.693 1.00 93.50 79 THR A N 1
ATOM 611 C CA . THR A 1 79 ? -14.022 -10.694 17.944 1.00 93.50 79 THR A CA 1
ATOM 612 C C . THR A 1 79 ? -12.522 -10.553 17.684 1.00 93.50 79 THR A C 1
ATOM 614 O O . THR A 1 79 ? -11.856 -9.749 18.333 1.00 93.50 79 THR A O 1
ATOM 617 N N . PHE A 1 80 ? -11.981 -11.281 16.705 1.00 92.44 80 PHE A N 1
ATOM 618 C CA . PHE A 1 80 ? -10.577 -11.158 16.314 1.00 92.44 80 PHE A CA 1
ATOM 619 C C . PHE A 1 80 ? -10.237 -9.757 15.779 1.00 92.44 80 PHE A C 1
ATOM 621 O O . PHE A 1 80 ? -9.267 -9.142 16.224 1.00 92.44 80 PHE A O 1
ATOM 628 N N . PHE A 1 81 ? -11.052 -9.208 14.873 1.00 91.75 81 PHE A N 1
ATOM 629 C CA . PHE A 1 81 ? -10.830 -7.853 14.359 1.00 91.75 81 PHE A CA 1
ATOM 630 C C . PHE A 1 81 ? -11.024 -6.775 15.430 1.00 91.75 81 PHE A C 1
ATOM 632 O O . PHE A 1 81 ? -10.254 -5.816 15.470 1.00 91.75 81 PHE A O 1
ATOM 639 N N . GLU A 1 82 ? -11.999 -6.931 16.326 1.00 93.12 82 GLU A N 1
ATOM 640 C CA . GLU A 1 82 ? -12.200 -6.024 17.461 1.00 93.12 82 GLU A CA 1
ATOM 641 C C . GLU A 1 82 ? -10.993 -6.028 18.405 1.00 93.12 82 GLU A C 1
ATOM 643 O O . GLU A 1 82 ? -10.559 -4.960 18.836 1.00 93.12 82 GLU A O 1
ATOM 648 N N . MET A 1 83 ? -10.391 -7.196 18.655 1.00 94.62 83 MET A N 1
ATOM 649 C CA . MET A 1 83 ? -9.152 -7.311 19.428 1.00 94.62 83 MET A CA 1
ATOM 650 C C . MET A 1 83 ? -7.998 -6.551 18.762 1.00 94.62 83 MET A C 1
ATOM 652 O O . MET A 1 83 ? -7.320 -5.773 19.433 1.00 94.62 83 MET A O 1
ATOM 656 N N . ILE A 1 84 ? -7.802 -6.713 17.447 1.00 92.81 84 ILE A N 1
ATOM 657 C CA . ILE A 1 84 ? -6.768 -5.983 16.692 1.00 92.81 84 ILE A CA 1
ATOM 658 C C . ILE A 1 84 ? -6.999 -4.471 16.781 1.00 92.81 84 ILE A C 1
ATOM 660 O O . ILE A 1 84 ? -6.088 -3.720 17.131 1.00 92.81 84 ILE A O 1
ATOM 664 N N . VAL A 1 85 ? -8.220 -4.011 16.491 1.00 93.56 85 VAL A N 1
ATOM 665 C CA . VAL A 1 85 ? -8.565 -2.582 16.524 1.00 93.56 85 VAL A CA 1
ATOM 666 C C . VAL A 1 85 ? -8.385 -2.015 17.929 1.00 93.56 85 VAL A C 1
ATOM 668 O O . VAL A 1 85 ? -7.842 -0.921 18.072 1.00 93.56 85 VAL A O 1
ATOM 671 N N . SER A 1 86 ? -8.796 -2.746 18.967 1.00 94.94 86 SER A N 1
ATOM 672 C CA . SER A 1 86 ? -8.587 -2.343 20.359 1.00 94.94 86 SER A CA 1
ATOM 673 C C . SER A 1 86 ? -7.102 -2.240 20.696 1.00 94.94 86 SER A C 1
ATOM 675 O O . SER A 1 86 ? -6.696 -1.252 21.299 1.00 94.94 86 SER A O 1
ATOM 677 N N . GLY A 1 87 ? -6.281 -3.203 20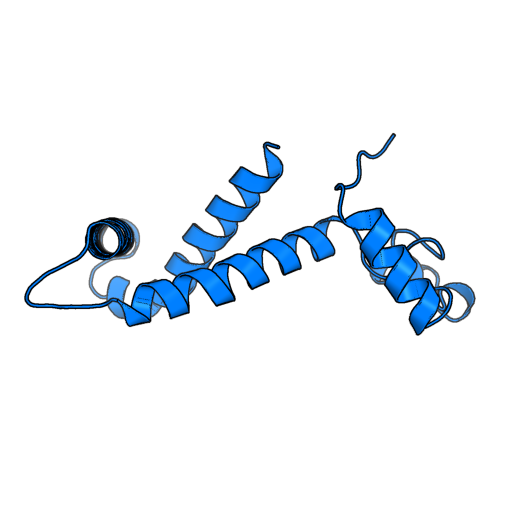.268 1.00 94.19 87 GLY A N 1
ATOM 678 C CA . GLY A 1 87 ? -4.833 -3.168 20.474 1.00 94.19 87 GLY A CA 1
ATOM 679 C C . GLY A 1 87 ? -4.187 -1.937 19.839 1.00 94.19 87 GLY A C 1
ATOM 680 O O . GLY A 1 87 ? -3.421 -1.232 20.492 1.00 94.19 87 GLY A O 1
ATOM 681 N N . ILE A 1 88 ? -4.559 -1.611 18.597 1.00 94.94 88 ILE A N 1
ATOM 682 C CA . ILE A 1 88 ? -4.059 -0.408 17.914 1.00 94.94 88 ILE A CA 1
ATOM 683 C C . ILE A 1 88 ? -4.530 0.860 18.638 1.00 94.94 88 ILE A C 1
ATOM 685 O O . ILE A 1 88 ? -3.739 1.780 18.825 1.00 94.94 88 ILE A O 1
ATOM 689 N N . ARG A 1 89 ? -5.792 0.928 19.084 1.00 95.38 89 ARG A N 1
ATOM 690 C CA . ARG A 1 89 ? -6.300 2.078 19.855 1.00 95.38 89 ARG A CA 1
ATOM 691 C C . ARG A 1 89 ? -5.502 2.298 21.139 1.00 95.38 89 ARG A C 1
ATOM 693 O O . ARG A 1 89 ? -5.131 3.439 21.405 1.00 95.38 89 ARG A O 1
ATOM 700 N N . SER A 1 90 ? -5.219 1.234 21.890 1.00 94.69 90 SER A N 1
ATOM 701 C CA . SER A 1 90 ? -4.400 1.314 23.104 1.00 94.69 90 SER A CA 1
ATOM 702 C C . SER A 1 90 ? -2.993 1.813 22.787 1.00 94.69 90 SER A C 1
ATOM 704 O O . SER A 1 90 ? -2.567 2.806 23.363 1.00 94.69 90 SER A O 1
ATOM 706 N N . LEU A 1 91 ? -2.326 1.237 21.780 1.00 94.19 91 LEU A N 1
ATOM 707 C CA . LEU A 1 91 ? -0.994 1.684 21.350 1.00 94.19 91 LEU A CA 1
ATOM 708 C C . LEU A 1 91 ? -0.963 3.174 20.981 1.00 94.19 91 LEU A C 1
ATOM 710 O O . LEU A 1 91 ? -0.018 3.879 21.326 1.00 94.19 91 LEU A O 1
ATOM 714 N N . LEU A 1 92 ? -1.992 3.671 20.291 1.00 94.81 92 LEU A N 1
ATOM 715 C CA . LEU A 1 92 ? -2.082 5.086 19.932 1.00 94.81 92 LEU A CA 1
ATOM 716 C C . LEU A 1 92 ? -2.262 5.984 21.154 1.00 94.81 92 LEU A C 1
ATOM 718 O O . LEU A 1 92 ? -1.583 7.006 21.250 1.00 94.81 92 LEU A O 1
ATOM 722 N N . SER A 1 93 ? -3.149 5.606 22.074 1.00 93.69 93 SER A N 1
ATOM 723 C CA . SER A 1 93 ? -3.358 6.350 23.318 1.00 93.69 93 SER A CA 1
ATOM 724 C C . SER A 1 93 ? -2.088 6.382 24.171 1.00 93.69 93 SER A C 1
ATOM 726 O O . SER A 1 93 ? -1.766 7.428 24.730 1.00 93.69 93 SER A O 1
ATOM 728 N N . ASP A 1 94 ? -1.357 5.269 24.239 1.00 94.31 94 ASP A N 1
ATOM 729 C CA . ASP A 1 94 ? -0.181 5.120 25.098 1.00 94.31 94 ASP A CA 1
ATOM 730 C C . ASP A 1 94 ? 1.055 5.837 24.533 1.00 94.31 94 ASP A C 1
ATOM 732 O O . ASP A 1 94 ? 1.809 6.453 25.283 1.00 94.31 94 ASP A O 1
ATOM 736 N N . ILE A 1 95 ? 1.269 5.780 23.213 1.00 94.31 95 ILE A N 1
ATOM 737 C CA . ILE A 1 95 ? 2.475 6.329 22.567 1.00 94.31 95 ILE A CA 1
ATOM 738 C C . ILE A 1 95 ? 2.294 7.797 22.170 1.00 94.31 95 ILE A C 1
ATOM 740 O O . ILE A 1 95 ? 3.211 8.600 22.328 1.00 94.31 95 ILE A O 1
ATOM 744 N N . VAL A 1 96 ? 1.140 8.152 21.601 1.00 93.06 96 VAL A N 1
ATOM 745 C CA . VAL A 1 96 ? 0.900 9.499 21.053 1.00 93.06 96 VAL A CA 1
ATOM 746 C C . VAL A 1 96 ? 0.173 10.380 22.064 1.00 93.06 96 VAL A C 1
ATOM 748 O O . VAL A 1 96 ? 0.431 11.580 22.135 1.00 93.06 96 VAL A O 1
ATOM 751 N N . GLY A 1 97 ? -0.732 9.792 22.843 1.00 90.69 97 GLY A N 1
ATOM 752 C CA . GLY A 1 97 ? -1.531 10.482 23.846 1.00 90.69 97 GLY A CA 1
ATOM 753 C C . GLY A 1 97 ? -3.030 10.445 23.557 1.00 90.69 97 GLY A C 1
ATOM 754 O O . GLY A 1 97 ? -3.502 9.975 22.520 1.00 90.69 97 GLY A O 1
ATOM 755 N N . HIS A 1 98 ? -3.796 10.972 24.507 1.00 89.62 98 HIS A N 1
ATOM 756 C CA . HIS A 1 98 ? -5.251 10.862 24.516 1.00 89.62 98 HIS A CA 1
ATOM 757 C C . HIS A 1 98 ? -5.911 11.531 23.295 1.00 89.62 98 HIS A C 1
ATOM 759 O O . HIS A 1 98 ? -5.611 12.678 22.959 1.00 89.62 98 HIS A O 1
ATOM 765 N N . GLY A 1 99 ? -6.838 10.830 22.636 1.00 89.00 99 GLY A N 1
ATOM 766 C CA . GLY A 1 99 ? -7.553 11.309 21.449 1.00 89.00 99 GLY A CA 1
ATOM 767 C C . GLY A 1 99 ? -6.848 11.010 20.122 1.00 89.00 99 GLY A C 1
ATOM 768 O O . GLY A 1 99 ? -7.456 11.173 19.056 1.00 89.00 99 GLY A O 1
ATOM 769 N N . ALA A 1 100 ? -5.605 10.517 20.152 1.00 90.88 100 ALA A N 1
ATOM 770 C CA . ALA A 1 100 ? -4.883 10.064 18.965 1.00 90.88 100 ALA A CA 1
ATOM 771 C C . ALA A 1 100 ? -5.608 8.911 18.256 1.00 90.88 100 ALA A C 1
ATOM 773 O O . ALA A 1 100 ? -5.655 8.858 17.026 1.00 90.88 100 ALA A O 1
ATOM 774 N N . GLU A 1 101 ? -6.261 8.036 19.015 1.00 90.75 101 GLU A N 1
ATOM 775 C CA . GLU A 1 101 ? -7.036 6.900 18.527 1.00 90.75 101 GLU A CA 1
ATOM 776 C C . GLU A 1 101 ? -8.294 7.301 17.740 1.00 90.75 101 GLU A C 1
ATOM 778 O O . GLU A 1 101 ? -8.873 6.477 17.034 1.00 90.75 101 GLU A O 1
ATOM 783 N N . LYS A 1 102 ? -8.735 8.561 17.822 1.00 90.38 102 LYS A N 1
ATOM 784 C CA . LYS A 1 102 ? -9.826 9.085 16.981 1.00 90.38 102 LYS A CA 1
ATOM 785 C C . LYS A 1 102 ? -9.310 9.693 15.681 1.00 90.38 102 LYS A C 1
ATOM 787 O O . LYS A 1 102 ? -10.006 9.648 14.673 1.00 90.38 102 LYS A O 1
ATOM 792 N N . LYS A 1 103 ? -8.099 10.256 15.703 1.00 92.38 103 LYS A N 1
ATOM 793 C CA . LYS A 1 103 ? -7.516 10.986 14.570 1.00 92.38 103 LYS A CA 1
ATOM 794 C C . LYS A 1 103 ? -6.684 10.096 13.649 1.00 92.38 103 LYS A C 1
ATOM 796 O O . LYS A 1 103 ? -6.739 10.261 12.435 1.00 92.38 103 LYS A O 1
ATOM 801 N N . TYR A 1 104 ? -5.917 9.166 14.213 1.00 94.19 104 TYR A N 1
ATOM 802 C CA . TYR A 1 104 ? -4.880 8.437 13.479 1.00 94.19 104 TYR A CA 1
ATOM 803 C C . TYR A 1 104 ? -5.160 6.948 13.297 1.00 94.19 104 TYR A C 1
ATOM 805 O O . TYR A 1 104 ? -4.451 6.302 12.529 1.00 94.19 104 TYR A O 1
ATOM 813 N N . LEU A 1 105 ? -6.198 6.405 13.942 1.00 93.94 105 LEU A N 1
ATOM 814 C CA . LEU A 1 105 ? -6.495 4.971 13.901 1.00 93.94 105 LEU A CA 1
ATOM 815 C C . LEU A 1 105 ? -6.624 4.422 12.483 1.00 93.94 105 LEU A C 1
ATOM 817 O O . LEU A 1 105 ? -6.069 3.369 12.199 1.00 93.94 105 LEU A O 1
ATOM 821 N N . ASN A 1 106 ? -7.304 5.135 11.585 1.00 93.06 106 ASN A N 1
ATOM 822 C CA . ASN A 1 106 ? -7.507 4.640 10.225 1.00 93.06 106 ASN A CA 1
ATOM 823 C C . ASN A 1 106 ? -6.187 4.569 9.446 1.00 93.06 106 ASN A C 1
ATOM 825 O O . ASN A 1 106 ? -5.897 3.547 8.833 1.00 93.06 106 ASN A O 1
ATOM 829 N N . ILE A 1 107 ? -5.372 5.627 9.492 1.00 93.81 107 ILE A N 1
ATOM 830 C CA . ILE A 1 107 ? -4.101 5.687 8.755 1.00 93.81 107 ILE A CA 1
ATOM 831 C C . ILE A 1 107 ? -3.095 4.699 9.346 1.00 93.81 107 ILE A C 1
ATOM 833 O O . ILE A 1 107 ? -2.578 3.841 8.635 1.00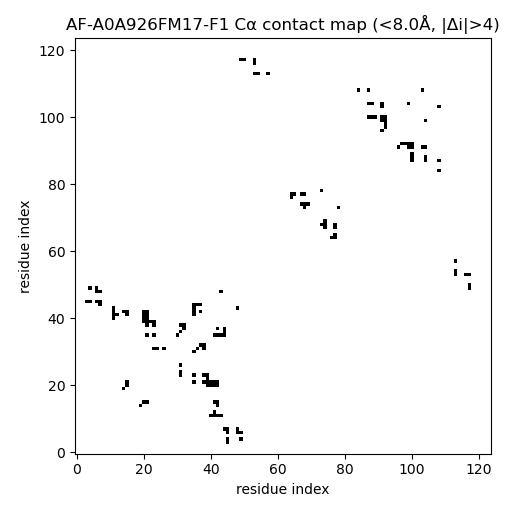 93.81 107 ILE A O 1
ATOM 837 N N . LEU A 1 108 ? -2.852 4.781 10.656 1.00 93.00 108 LEU A N 1
ATOM 838 C CA . LEU A 1 108 ? -1.851 3.946 11.318 1.00 93.00 108 LEU A CA 1
ATOM 839 C C . LEU A 1 108 ? -2.294 2.486 11.399 1.00 93.00 108 LEU A C 1
ATOM 841 O O . LEU A 1 108 ? -1.465 1.600 11.237 1.00 93.00 108 LEU A O 1
ATOM 845 N N . GLY A 1 109 ? -3.591 2.222 11.563 1.00 93.44 109 GLY A N 1
ATOM 846 C CA . GLY A 1 109 ? -4.134 0.869 11.491 1.00 93.44 109 GLY A CA 1
ATOM 847 C C . GLY A 1 109 ? -4.015 0.266 10.094 1.00 93.44 109 GLY A C 1
ATOM 848 O O . GLY A 1 109 ? -3.619 -0.889 9.969 1.00 93.44 109 GLY A O 1
ATOM 849 N N . THR A 1 110 ? -4.261 1.054 9.040 1.00 93.88 110 THR A N 1
ATOM 850 C CA . THR A 1 110 ? -4.037 0.601 7.657 1.00 93.88 110 THR A CA 1
ATOM 851 C C . THR A 1 110 ? -2.569 0.269 7.427 1.00 93.88 110 THR A C 1
ATOM 853 O O . THR A 1 110 ? -2.278 -0.805 6.913 1.00 93.88 110 THR A O 1
ATOM 856 N N . PHE A 1 111 ? -1.640 1.133 7.848 1.00 94.56 111 PHE A N 1
ATOM 857 C CA . PHE A 1 111 ? -0.208 0.847 7.729 1.00 94.56 111 PHE A CA 1
ATOM 858 C C . PHE A 1 111 ? 0.201 -0.390 8.521 1.00 94.56 111 PHE A C 1
ATOM 860 O O . PHE A 1 111 ? 0.876 -1.253 7.970 1.00 94.56 111 PHE A O 1
ATOM 867 N N . ALA A 1 112 ? -0.242 -0.516 9.773 1.00 93.06 112 ALA A N 1
ATOM 868 C CA . ALA A 1 112 ? 0.073 -1.665 10.613 1.00 93.06 112 ALA A CA 1
ATOM 869 C C . ALA A 1 112 ? -0.367 -2.977 9.953 1.00 93.06 112 ALA A C 1
ATOM 871 O O . ALA A 1 112 ? 0.433 -3.898 9.810 1.00 93.06 112 ALA A O 1
ATOM 872 N N . ILE A 1 113 ? -1.619 -3.043 9.496 1.00 94.25 113 ILE A N 1
ATOM 873 C CA . ILE A 1 113 ? -2.181 -4.241 8.868 1.00 94.25 113 ILE A CA 1
ATOM 874 C C . ILE A 1 113 ? -1.526 -4.509 7.510 1.00 94.25 113 ILE A C 1
ATOM 876 O O . ILE A 1 113 ? -1.148 -5.645 7.233 1.00 94.25 113 ILE A O 1
ATOM 880 N N . PHE A 1 114 ? -1.374 -3.483 6.671 1.00 95.50 114 PHE A N 1
ATOM 881 C CA . PHE A 1 114 ? -0.776 -3.626 5.345 1.00 95.50 114 PHE A CA 1
ATOM 882 C C . PHE A 1 114 ? 0.661 -4.138 5.435 1.00 95.50 114 PHE A C 1
ATOM 884 O O . PHE A 1 114 ? 0.994 -5.130 4.794 1.00 95.50 114 PHE A O 1
ATOM 891 N N . ILE A 1 115 ? 1.491 -3.508 6.272 1.00 94.75 115 ILE A N 1
ATOM 892 C CA . ILE A 1 115 ? 2.891 -3.902 6.463 1.00 94.75 115 ILE A CA 1
ATOM 893 C C . ILE A 1 115 ? 2.970 -5.305 7.063 1.00 94.75 115 ILE A C 1
ATOM 895 O O . ILE A 1 115 ? 3.769 -6.115 6.606 1.00 94.75 115 ILE A O 1
ATOM 899 N N . PHE A 1 116 ? 2.132 -5.625 8.053 1.00 94.50 116 PHE A N 1
ATOM 900 C CA . PHE A 1 116 ? 2.103 -6.956 8.656 1.00 94.50 116 PHE A CA 1
ATOM 901 C C . PHE A 1 116 ? 1.805 -8.051 7.624 1.00 94.50 116 PHE A C 1
ATOM 903 O O . PHE A 1 116 ? 2.543 -9.031 7.537 1.00 94.50 116 PHE A O 1
ATOM 910 N N . VAL A 1 117 ? 0.763 -7.872 6.808 1.00 94.75 117 VAL A N 1
ATOM 911 C CA . VAL A 1 117 ? 0.398 -8.855 5.779 1.00 94.75 117 VAL A CA 1
ATOM 912 C C . VAL A 1 117 ? 1.453 -8.911 4.677 1.00 94.75 117 VAL A C 1
ATOM 914 O O . VAL A 1 117 ? 1.843 -10.005 4.284 1.00 94.75 117 VAL A O 1
ATOM 917 N N . ALA A 1 118 ? 1.979 -7.768 4.230 1.00 94.12 118 ALA A N 1
ATOM 918 C CA . ALA A 1 118 ? 3.067 -7.733 3.254 1.00 94.12 118 ALA A CA 1
ATOM 919 C C .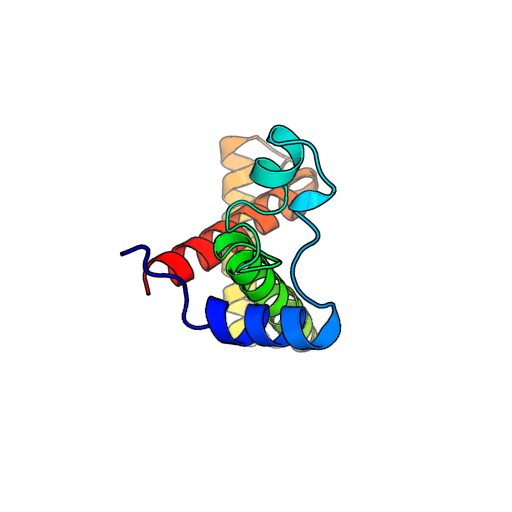 ALA A 1 118 ? 4.311 -8.486 3.752 1.00 94.12 118 ALA A C 1
ATOM 921 O O . ALA A 1 118 ? 4.889 -9.273 3.007 1.00 94.12 118 ALA A O 1
ATOM 922 N N . ASN A 1 119 ? 4.676 -8.321 5.025 1.00 94.12 119 ASN A N 1
ATOM 923 C CA . ASN A 1 119 ? 5.799 -9.034 5.630 1.00 94.12 119 ASN A CA 1
ATOM 924 C C . ASN A 1 119 ? 5.546 -10.541 5.733 1.00 94.12 119 ASN A C 1
ATOM 926 O O . ASN A 1 119 ? 6.469 -11.312 5.503 1.00 94.12 119 ASN A O 1
ATOM 930 N N . ILE A 1 120 ? 4.316 -10.975 6.037 1.00 93.69 120 ILE A N 1
ATOM 931 C CA . ILE A 1 120 ? 3.964 -12.403 6.005 1.00 93.69 120 ILE A CA 1
ATOM 932 C C . ILE A 1 120 ? 4.156 -12.970 4.601 1.00 93.69 120 ILE A C 1
ATOM 934 O O . ILE A 1 120 ? 4.745 -14.034 4.460 1.00 93.69 120 ILE A O 1
ATOM 938 N N . PHE A 1 121 ? 3.695 -12.266 3.566 1.00 89.38 121 PHE A N 1
ATOM 939 C CA . PHE A 1 121 ? 3.895 -12.699 2.183 1.00 89.38 121 PHE A CA 1
ATOM 940 C C . PHE A 1 121 ? 5.372 -12.713 1.788 1.00 89.38 121 PHE A C 1
ATOM 942 O O . PHE A 1 121 ? 5.768 -13.577 1.029 1.00 89.38 121 PHE A O 1
ATOM 949 N N . GLY A 1 122 ? 6.193 -11.809 2.325 1.00 84.62 122 GLY A N 1
ATOM 950 C CA . GLY A 1 122 ? 7.639 -11.813 2.092 1.00 84.62 122 GLY A CA 1
ATOM 951 C C . GLY A 1 122 ? 8.403 -12.959 2.770 1.00 84.62 122 GLY A C 1
ATOM 952 O O . GLY A 1 122 ? 9.584 -13.134 2.483 1.00 84.62 122 GLY A O 1
ATOM 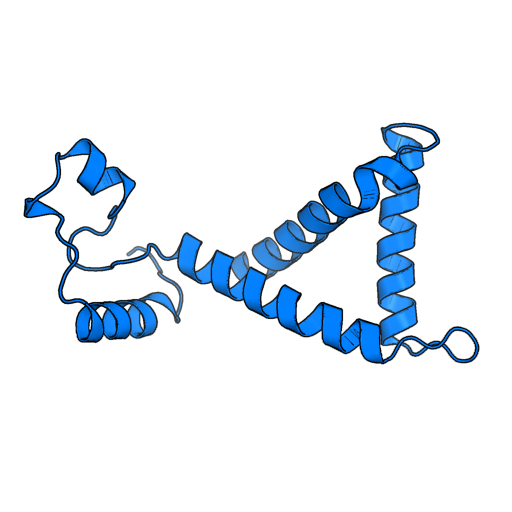953 N N . LEU A 1 123 ? 7.772 -13.721 3.674 1.00 85.69 123 LEU A N 1
ATOM 954 C CA . LEU A 1 123 ? 8.383 -14.897 4.309 1.00 85.69 123 LEU A CA 1
ATOM 955 C C . LEU A 1 123 ? 8.249 -16.182 3.477 1.00 85.69 123 LEU A C 1
ATOM 957 O O . LEU A 1 123 ? 8.946 -17.152 3.782 1.00 85.69 123 LEU A O 1
ATOM 961 N N . PHE A 1 124 ? 7.356 -16.209 2.485 1.00 76.94 124 PHE A N 1
ATOM 962 C CA . PHE A 1 124 ? 7.020 -17.387 1.680 1.00 76.94 124 PHE A CA 1
ATOM 963 C C . PHE A 1 124 ? 7.277 -17.130 0.195 1.00 76.94 124 PHE A C 1
ATOM 965 O O . PHE A 1 124 ? 7.658 -18.103 -0.492 1.00 76.94 124 PHE A O 1
#

Secondary structure (DSSP, 8-state):
-----TTHHHHHHHHHHHH-S--GGGS-HHHHHHH-TTGGG-SS-HHHHHHHHHHHHHHHHHHHHHHT--SSS--HHHHHHHHHHHHHHHHHHHHT-TTHHHHTHHHHHHHHHHHHHHHHHTT-

pLDDT: mean 91.66, std 6.33, range [45.06, 96.5]

Radius of gyration: 20.03 Å; Cα contacts (8 Å, |Δi|>4): 85; chains: 1; bounding box: 45×29×52 Å

Mean predicted aligned error: 4.97 Å